Protein AF-X6K3Q0-F1 (afdb_monomer)

Mean predicted aligned error: 2.89 Å

Sequence (47 aa):
MIKAAGTATIDPAAGDRWVAAGDCLFCADPLSSRGIVHALR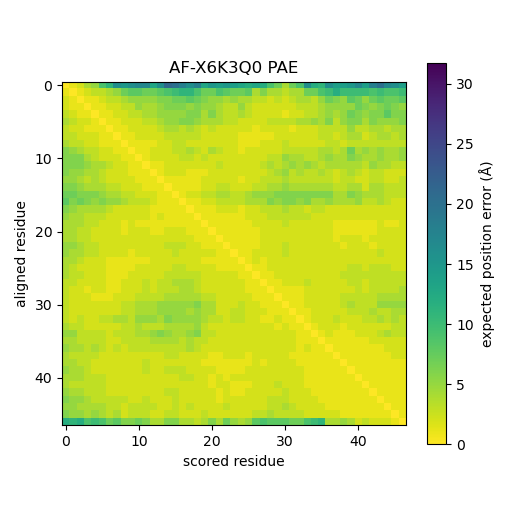SGILAA

pLDDT: mean 94.19, std 3.02, range [81.12, 97.12]

Nearest PDB structures (foldseek):
  5bva-assembly1_A  TM=9.146E-01  e=1.492E+00  Streptomyces
  6sw1-assembly1_A  TM=8.525E-01  e=5.643E+00  Pseudomonas aeruginosa PAO1
  1cc6-assembly1_A  TM=7.317E-01  e=4.047E+00  Pseudomonas fluorescens
  2x3n-assembly1_A  TM=8.360E-01  e=7.363E+00  Pseudomonas aeruginosa
  6sw2-assembly1_A  TM=8.357E-01  e=8.989E+00  Pseudomonas aeruginosa PAO1

Foldseek 3Di:
DDDWPDKDADPPQADDPDGDAACRGIDDGVVVVCRVVRRVVRVVVRD

Solvent-accessible surface area (backbone atoms only — not comparable to full-atom values): 2951 Å² total; per-residue (Å²): 136,91,75,87,81,52,68,51,67,54,83,78,48,57,59,95,95,46,70,53,39,28,69,75,26,40,42,52,25,72,93,69,72,42,49,67,63,51,23,54,53,37,46,63,73,72,109

Structure (mmCIF, N/CA/C/O backbone):
data_AF-X6K3Q0-F1
#
_entry.id   AF-X6K3Q0-F1
#
loop_
_atom_site.group_PDB
_atom_site.id
_atom_site.type_symbol
_atom_site.label_atom_id
_atom_site.label_alt_id
_atom_site.label_comp_id
_atom_site.label_asym_id
_atom_site.label_entity_id
_atom_site.label_seq_id
_atom_site.pdbx_PDB_ins_code
_atom_site.Cartn_x
_atom_site.Cartn_y
_atom_site.Cartn_z
_atom_site.occupancy
_atom_site.B_iso_or_equiv
_atom_site.auth_seq_id
_atom_site.auth_comp_id
_atom_site.auth_asym_id
_atom_site.auth_atom_id
_atom_site.pdbx_PDB_model_num
ATOM 1 N N . MET A 1 1 ? 17.362 -7.258 -19.405 1.00 81.12 1 MET A N 1
ATOM 2 C CA . MET A 1 1 ? 15.977 -6.811 -19.676 1.00 81.12 1 MET A CA 1
ATOM 3 C C . MET A 1 1 ? 15.282 -6.638 -18.336 1.00 81.12 1 MET A C 1
ATOM 5 O O . MET A 1 1 ? 15.424 -7.521 -17.503 1.00 81.12 1 MET A O 1
ATOM 9 N N . ILE A 1 2 ? 14.617 -5.510 -18.099 1.00 87.50 2 ILE A N 1
ATOM 10 C CA . ILE A 1 2 ? 13.915 -5.232 -16.835 1.00 87.50 2 ILE A CA 1
ATOM 11 C C . ILE A 1 2 ? 12.475 -5.746 -16.984 1.00 87.50 2 ILE A C 1
ATOM 13 O O . ILE A 1 2 ? 11.878 -5.549 -18.043 1.00 87.50 2 ILE A O 1
ATOM 17 N N . LYS A 1 3 ? 11.936 -6.432 -15.970 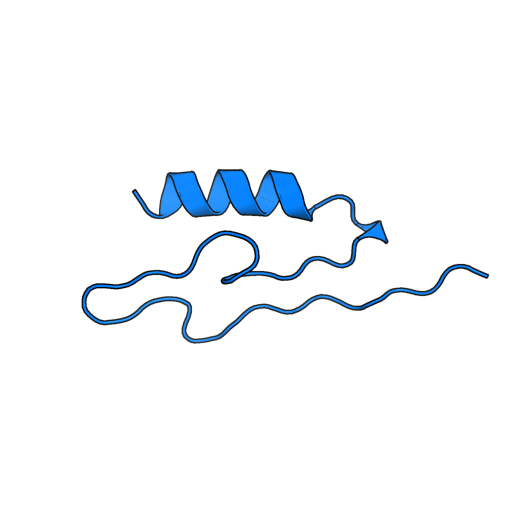1.00 94.31 3 LYS A N 1
ATOM 18 C CA . LYS A 1 3 ? 10.587 -7.018 -15.993 1.00 94.31 3 LYS A CA 1
ATOM 19 C C . LYS A 1 3 ? 9.759 -6.489 -14.826 1.00 94.31 3 LYS A C 1
ATOM 21 O O . LYS A 1 3 ? 10.279 -6.361 -13.723 1.00 94.31 3 LYS A O 1
ATOM 26 N N . ALA A 1 4 ? 8.487 -6.214 -15.098 1.00 94.31 4 ALA A N 1
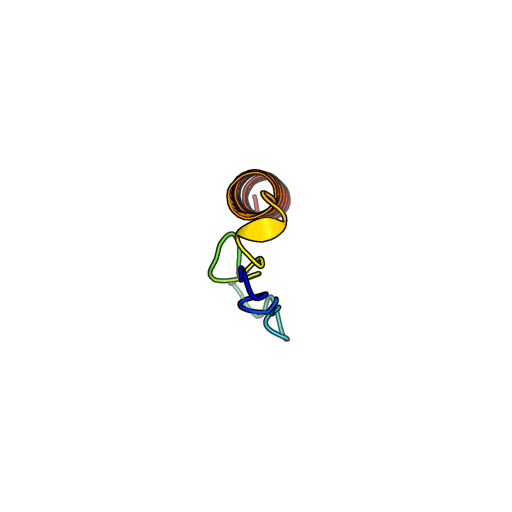ATOM 27 C CA . ALA A 1 4 ? 7.493 -5.854 -14.096 1.00 94.31 4 ALA A CA 1
ATOM 28 C C . ALA A 1 4 ? 7.389 -6.938 -13.007 1.00 94.31 4 ALA A C 1
ATOM 30 O O . ALA A 1 4 ? 7.298 -8.128 -13.328 1.00 94.31 4 ALA A O 1
ATOM 31 N N . ALA A 1 5 ? 7.399 -6.518 -11.742 1.00 92.50 5 ALA A N 1
ATOM 32 C CA . ALA A 1 5 ? 7.155 -7.384 -10.588 1.00 92.50 5 ALA A CA 1
ATOM 33 C C . ALA A 1 5 ? 5.651 -7.580 -10.318 1.00 92.50 5 ALA A C 1
ATOM 35 O O . ALA A 1 5 ? 5.274 -8.501 -9.597 1.00 92.50 5 ALA A O 1
AT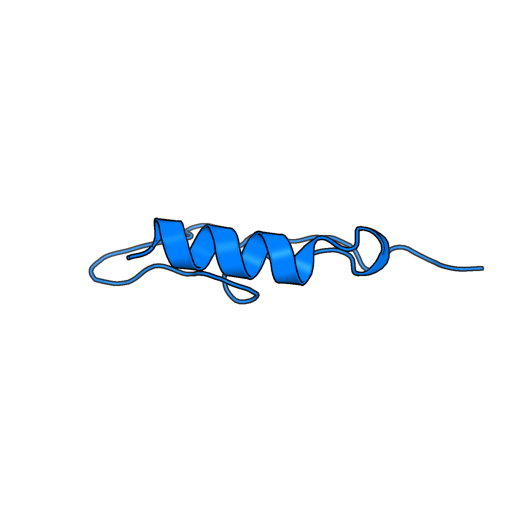OM 36 N N . GLY A 1 6 ? 4.797 -6.757 -10.938 1.00 93.69 6 GLY A N 1
ATOM 37 C CA . GLY A 1 6 ? 3.351 -6.788 -10.749 1.00 93.69 6 GLY A CA 1
ATOM 38 C C . GLY A 1 6 ? 2.884 -5.813 -9.671 1.00 93.69 6 GLY A C 1
ATOM 39 O O . GLY A 1 6 ? 3.673 -5.205 -8.957 1.00 93.69 6 GLY A O 1
ATOM 40 N N . THR A 1 7 ? 1.574 -5.609 -9.601 1.00 95.69 7 THR A N 1
ATOM 41 C CA . THR A 1 7 ? 0.922 -4.722 -8.633 1.00 95.69 7 THR A CA 1
ATOM 42 C C . THR A 1 7 ? -0.272 -5.449 -8.036 1.00 95.69 7 THR A C 1
ATOM 44 O O . THR A 1 7 ? -0.986 -6.137 -8.767 1.00 95.69 7 THR A O 1
ATOM 47 N N . ALA A 1 8 ? -0.494 -5.292 -6.734 1.00 96.69 8 ALA A N 1
ATOM 48 C CA . ALA A 1 8 ? -1.591 -5.933 -6.021 1.00 96.69 8 ALA A CA 1
ATOM 49 C C . ALA A 1 8 ? -2.235 -4.983 -5.005 1.00 96.69 8 ALA A C 1
ATOM 51 O O . ALA A 1 8 ? -1.563 -4.131 -4.425 1.00 96.69 8 ALA A O 1
ATOM 52 N N . THR A 1 9 ? -3.528 -5.180 -4.766 1.00 96.50 9 THR A N 1
ATOM 53 C CA . THR A 1 9 ? -4.310 -4.504 -3.724 1.00 96.50 9 THR A CA 1
ATOM 54 C C . THR A 1 9 ? -5.063 -5.572 -2.948 1.00 96.50 9 THR A C 1
ATOM 56 O O . THR A 1 9 ? -5.571 -6.512 -3.563 1.00 96.50 9 THR A O 1
ATOM 59 N N . ILE A 1 10 ? -5.146 -5.444 -1.627 1.00 95.00 10 ILE A N 1
ATOM 60 C CA . ILE A 1 10 ? -5.976 -6.350 -0.828 1.00 95.00 10 ILE A CA 1
ATOM 61 C C . ILE A 1 10 ? -7.450 -5.922 -0.852 1.00 95.00 10 ILE A C 1
ATOM 63 O O . ILE A 1 10 ? -7.762 -4.732 -0.890 1.00 95.00 10 ILE A O 1
ATOM 67 N N . ASP A 1 11 ? -8.347 -6.905 -0.808 1.00 94.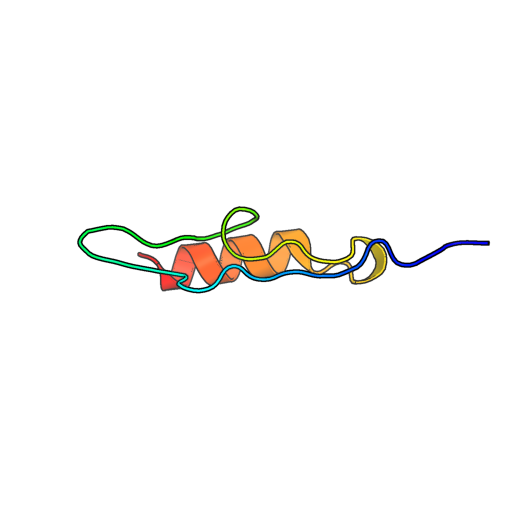12 11 ASP A N 1
ATOM 68 C CA . ASP A 1 11 ? -9.798 -6.721 -0.735 1.00 94.12 11 ASP A CA 1
ATOM 69 C C . ASP A 1 11 ? -10.388 -7.799 0.205 1.00 94.12 11 ASP A C 1
ATOM 71 O O . ASP A 1 11 ? -10.198 -8.989 -0.068 1.00 94.12 11 ASP A O 1
ATOM 75 N N . PRO A 1 12 ? -11.034 -7.441 1.336 1.00 93.81 12 PRO A N 1
ATOM 76 C CA . PRO A 1 12 ? -11.359 -6.083 1.775 1.00 93.81 12 PRO A CA 1
ATOM 77 C C . PRO A 1 12 ? -10.157 -5.306 2.333 1.00 93.81 12 PRO A C 1
ATOM 79 O O . PRO A 1 12 ? -9.286 -5.852 3.006 1.00 93.81 12 PRO A O 1
ATOM 82 N N . ALA A 1 13 ? -10.152 -3.994 2.088 1.00 95.19 13 ALA A N 1
ATOM 83 C CA . ALA A 1 13 ? -9.138 -3.047 2.568 1.00 95.19 13 ALA A CA 1
ATOM 84 C C . ALA A 1 13 ? -9.419 -2.476 3.975 1.00 95.19 13 ALA A C 1
ATOM 86 O O . ALA A 1 13 ? -8.588 -1.760 4.536 1.00 95.19 13 ALA A O 1
ATOM 87 N N . ALA A 1 14 ? -10.594 -2.755 4.538 1.00 96.50 14 ALA A N 1
ATOM 88 C CA . ALA A 1 14 ? -11.015 -2.302 5.858 1.00 96.50 14 ALA A CA 1
ATOM 89 C C . ALA A 1 14 ? -12.082 -3.240 6.438 1.00 96.50 14 ALA A C 1
ATOM 91 O O . ALA A 1 14 ? -12.740 -3.983 5.705 1.00 96.50 14 ALA A O 1
ATOM 92 N N . GLY A 1 15 ? -12.280 -3.171 7.751 1.00 96.00 15 GLY A N 1
ATOM 93 C CA . GLY A 1 15 ? -13.298 -3.930 8.471 1.00 96.00 15 GLY A CA 1
ATOM 94 C C . GLY A 1 15 ? -13.583 -3.332 9.848 1.00 96.00 15 GLY A C 1
ATOM 95 O O . GLY A 1 15 ? -13.191 -2.204 10.142 1.00 96.00 15 GLY A O 1
ATOM 96 N N . ASP A 1 16 ? -14.291 -4.072 10.705 1.00 96.69 16 ASP A N 1
ATOM 97 C CA . ASP A 1 16 ? -14.666 -3.567 12.032 1.00 96.69 16 ASP A CA 1
ATOM 98 C C . ASP A 1 16 ? -13.423 -3.198 12.865 1.00 96.69 16 ASP A C 1
ATOM 100 O O . ASP A 1 16 ? -12.619 -4.062 13.219 1.00 96.69 16 ASP A O 1
ATOM 104 N N . ARG A 1 17 ? -13.284 -1.902 13.179 1.00 94.94 17 ARG A N 1
ATOM 105 C CA . ARG A 1 17 ? -12.169 -1.290 13.929 1.00 94.94 17 ARG A CA 1
ATOM 106 C C . ARG A 1 17 ? -10.775 -1.417 13.293 1.00 94.94 17 ARG A C 1
ATOM 108 O O . ARG A 1 17 ? -9.784 -1.267 14.006 1.00 94.94 17 ARG A O 1
ATOM 115 N N . TRP A 1 18 ? -10.662 -1.649 11.984 1.00 95.88 18 TRP A N 1
ATOM 116 C CA . TRP A 1 18 ? -9.359 -1.645 11.307 1.00 95.88 18 TRP A CA 1
ATOM 117 C C . TRP A 1 18 ? -9.433 -1.161 9.855 1.00 95.88 18 TRP A C 1
ATOM 119 O O . TRP A 1 18 ? -10.442 -1.312 9.168 1.00 95.88 18 TRP A O 1
ATOM 129 N N . VAL A 1 19 ? -8.318 -0.613 9.375 1.00 97.06 19 VAL A N 1
ATOM 130 C CA . VAL A 1 19 ? -8.110 -0.199 7.984 1.00 97.06 19 VAL A CA 1
ATOM 131 C C . VAL A 1 19 ? -6.677 -0.531 7.580 1.00 97.06 19 VAL A C 1
ATOM 133 O O . VAL A 1 19 ? -5.746 -0.339 8.364 1.00 97.06 19 VAL A O 1
ATOM 136 N N . ALA A 1 20 ? -6.490 -1.065 6.376 1.00 96.81 20 ALA A N 1
ATOM 137 C CA . ALA A 1 20 ? -5.166 -1.256 5.806 1.00 96.81 20 ALA A CA 1
ATOM 138 C C . ALA A 1 20 ? -4.700 0.025 5.107 1.00 96.81 20 ALA A C 1
ATOM 140 O O . ALA A 1 20 ? -5.457 0.673 4.386 1.00 96.81 20 ALA A O 1
ATOM 141 N N . ALA A 1 21 ? -3.425 0.359 5.273 1.00 96.88 21 ALA A N 1
ATOM 142 C CA . ALA A 1 21 ? -2.762 1.463 4.591 1.00 96.88 21 ALA A CA 1
ATOM 143 C C . ALA A 1 21 ? -1.337 1.046 4.204 1.00 96.88 21 ALA A C 1
ATOM 145 O O . ALA A 1 21 ? -0.835 0.016 4.661 1.00 96.88 21 ALA A O 1
ATOM 146 N N . GLY A 1 22 ? -0.671 1.838 3.366 1.00 95.69 22 GLY A N 1
ATOM 147 C CA . GLY A 1 22 ? 0.699 1.533 2.959 1.00 95.69 22 GLY A CA 1
ATOM 148 C C . GLY A 1 22 ? 0.808 0.258 2.134 1.00 95.69 22 GLY A C 1
ATOM 149 O O . GLY A 1 22 ? -0.108 -0.106 1.393 1.00 95.69 22 GLY A O 1
ATOM 150 N N . ASP A 1 23 ? 1.930 -0.432 2.308 1.00 94.75 23 ASP A N 1
ATOM 151 C CA . ASP A 1 23 ? 2.223 -1.683 1.608 1.00 94.75 23 ASP A CA 1
ATOM 152 C C . ASP A 1 23 ? 1.293 -2.828 2.040 1.00 94.75 23 ASP A C 1
ATOM 154 O O . ASP A 1 23 ? 1.076 -3.764 1.273 1.00 94.75 23 ASP A O 1
ATOM 158 N N . CYS A 1 24 ? 0.679 -2.733 3.227 1.00 92.88 24 CYS A N 1
ATOM 159 C CA . CYS A 1 24 ? -0.363 -3.668 3.657 1.00 92.88 24 CYS A CA 1
ATOM 160 C C . CYS A 1 24 ? -1.630 -3.550 2.796 1.00 92.88 24 CYS A C 1
ATOM 162 O O . CYS A 1 24 ? -2.347 -4.532 2.636 1.00 92.88 24 CYS A O 1
ATOM 164 N N . LEU A 1 25 ? -1.912 -2.358 2.257 1.00 96.00 25 LEU A N 1
ATOM 165 C CA . LEU A 1 25 ? -3.059 -2.095 1.388 1.00 96.00 25 LEU A CA 1
ATOM 166 C C . LEU A 1 25 ? -2.740 -2.368 -0.087 1.00 96.00 25 LEU A C 1
ATOM 168 O O . LEU A 1 25 ? -3.534 -2.987 -0.795 1.00 96.00 25 LEU A O 1
ATOM 172 N N . PHE A 1 26 ? -1.605 -1.850 -0.559 1.00 95.25 26 PHE A N 1
ATOM 173 C CA . PHE A 1 26 ? -1.247 -1.798 -1.974 1.00 95.25 26 PHE A CA 1
ATOM 174 C C . PHE A 1 26 ? 0.246 -2.046 -2.167 1.00 95.25 26 PHE A C 1
ATOM 176 O O . PHE A 1 26 ? 1.075 -1.242 -1.744 1.00 95.25 26 PHE A O 1
ATOM 183 N N . CYS A 1 27 ? 0.586 -3.113 -2.883 1.00 95.94 27 CYS A N 1
ATOM 184 C CA . CYS A 1 27 ? 1.950 -3.398 -3.300 1.00 95.94 27 CYS A CA 1
ATOM 185 C C . CYS A 1 27 ? 2.133 -2.927 -4.745 1.00 95.94 27 CYS A C 1
ATOM 187 O O . CYS A 1 27 ? 1.620 -3.541 -5.683 1.00 95.94 27 CYS A O 1
ATOM 189 N N . ALA A 1 28 ? 2.827 -1.803 -4.917 1.00 95.38 28 ALA A N 1
ATOM 190 C CA . ALA A 1 28 ? 3.105 -1.226 -6.226 1.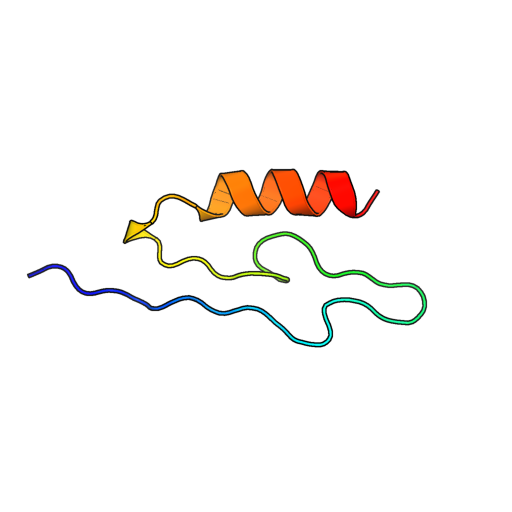00 95.38 28 ALA A CA 1
ATOM 191 C C . ALA A 1 28 ? 4.220 -1.991 -6.946 1.00 95.38 28 ALA A C 1
ATOM 193 O O . ALA A 1 28 ? 5.228 -2.336 -6.329 1.00 95.38 28 ALA A O 1
ATOM 194 N N . ASP A 1 29 ? 4.118 -2.118 -8.271 1.00 95.19 29 ASP A N 1
ATOM 195 C CA . ASP A 1 29 ? 5.288 -2.486 -9.066 1.00 95.19 29 ASP A CA 1
ATOM 196 C C . ASP A 1 29 ? 6.365 -1.408 -8.854 1.00 95.19 29 ASP A C 1
ATOM 198 O O . ASP A 1 29 ? 6.076 -0.224 -9.089 1.00 95.19 29 ASP A O 1
ATOM 202 N N . PRO A 1 30 ? 7.590 -1.751 -8.421 1.00 90.88 30 PRO A N 1
ATOM 203 C CA . PRO A 1 30 ? 8.619 -0.757 -8.144 1.00 90.88 30 PRO A CA 1
ATOM 204 C C . PRO A 1 30 ? 8.995 0.067 -9.383 1.00 90.88 30 PRO A C 1
ATOM 206 O O . PRO A 1 30 ? 9.359 1.232 -9.235 1.00 90.88 30 PRO A O 1
ATOM 209 N N . LEU A 1 31 ? 8.826 -0.466 -10.601 1.00 95.12 31 LEU A N 1
ATOM 210 C CA . LEU A 1 31 ? 9.057 0.278 -11.848 1.00 95.12 31 LEU A CA 1
ATOM 211 C C . LEU A 1 31 ? 8.077 1.439 -12.038 1.00 95.12 31 LEU A C 1
ATOM 213 O O . LEU A 1 31 ? 8.340 2.342 -12.828 1.00 95.12 31 LEU A O 1
ATO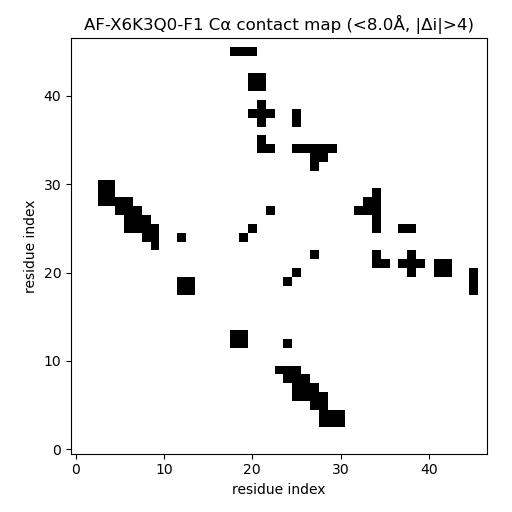M 217 N N . SER A 1 32 ? 6.952 1.431 -11.321 1.00 93.88 32 SER A N 1
ATOM 218 C CA . SER A 1 32 ? 5.983 2.523 -11.354 1.00 93.88 32 SER A CA 1
ATOM 219 C C . SER A 1 32 ? 6.380 3.715 -10.477 1.00 93.88 32 SER A C 1
ATOM 221 O O . SER A 1 32 ? 5.797 4.786 -10.634 1.00 93.88 3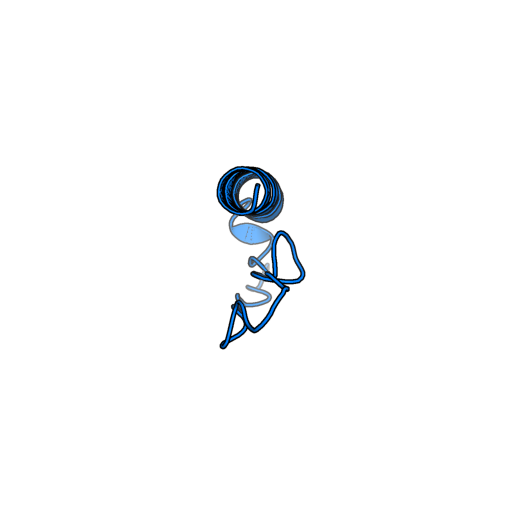2 SER A O 1
ATOM 223 N N . SER A 1 33 ? 7.330 3.555 -9.544 1.00 92.94 33 SER A N 1
ATOM 224 C CA . SER A 1 33 ? 7.702 4.574 -8.545 1.00 92.94 33 SER A CA 1
ATOM 225 C C . SER A 1 33 ? 6.530 5.077 -7.683 1.00 92.94 33 SER A C 1
ATOM 227 O O . SER A 1 33 ? 6.545 6.205 -7.190 1.00 92.94 33 SER A O 1
ATOM 229 N N . ARG A 1 34 ? 5.490 4.251 -7.482 1.00 93.38 34 ARG A N 1
ATOM 230 C CA . ARG A 1 34 ? 4.252 4.652 -6.781 1.00 93.38 34 ARG A CA 1
ATOM 231 C C . ARG A 1 34 ? 4.176 4.275 -5.303 1.00 93.38 34 ARG A C 1
ATOM 233 O O . ARG A 1 34 ? 3.288 4.793 -4.632 1.00 93.38 34 ARG A O 1
ATOM 240 N N . GLY A 1 35 ? 5.066 3.417 -4.798 1.00 91.50 35 GLY A N 1
ATOM 241 C CA . GLY A 1 35 ? 4.966 2.850 -3.442 1.00 91.50 35 GLY A CA 1
ATOM 242 C C . GLY A 1 35 ? 4.834 3.915 -2.349 1.00 91.50 35 GLY A C 1
ATOM 243 O O . GLY A 1 35 ? 3.805 4.005 -1.686 1.00 91.50 35 GLY A O 1
ATOM 244 N N . ILE A 1 36 ? 5.823 4.809 -2.240 1.00 93.75 36 ILE A N 1
ATOM 245 C CA . ILE A 1 36 ? 5.865 5.839 -1.184 1.00 93.75 36 ILE A CA 1
ATOM 246 C C . ILE A 1 36 ? 4.682 6.812 -1.280 1.00 93.75 36 ILE A C 1
ATOM 248 O O . ILE A 1 36 ? 4.037 7.108 -0.276 1.00 93.75 36 ILE A O 1
ATOM 252 N N . VAL A 1 37 ? 4.361 7.294 -2.486 1.00 94.75 37 VAL A N 1
ATOM 253 C CA . VAL A 1 37 ? 3.244 8.235 -2.687 1.00 94.75 37 VAL A CA 1
ATOM 254 C C . VAL A 1 37 ? 1.915 7.592 -2.292 1.00 94.75 37 VAL A C 1
ATOM 256 O O . VAL A 1 37 ? 1.089 8.229 -1.636 1.00 94.75 37 VAL A O 1
ATOM 259 N N . HIS A 1 38 ? 1.706 6.325 -2.658 1.00 94.69 38 HIS A N 1
ATOM 260 C CA . HIS A 1 38 ? 0.501 5.595 -2.283 1.00 94.69 38 HIS A CA 1
ATOM 261 C C . HIS A 1 38 ? 0.433 5.359 -0.771 1.00 94.69 38 HIS A C 1
ATOM 263 O O . HIS A 1 38 ? -0.624 5.553 -0.165 1.00 94.69 38 HIS A O 1
ATOM 269 N N . ALA A 1 39 ? 1.554 5.002 -0.145 1.00 94.69 39 ALA A N 1
ATOM 270 C CA . ALA A 1 39 ? 1.611 4.771 1.289 1.00 94.69 39 ALA A CA 1
ATOM 271 C C . ALA A 1 39 ? 1.257 6.026 2.094 1.00 94.69 39 ALA A C 1
ATOM 273 O O . ALA A 1 39 ? 0.377 5.971 2.950 1.00 94.69 39 ALA A O 1
ATOM 274 N N . LEU A 1 40 ? 1.843 7.174 1.746 1.00 96.69 40 LEU A N 1
ATOM 275 C CA . LEU A 1 40 ? 1.529 8.449 2.396 1.00 96.69 40 LEU A CA 1
ATOM 276 C C . LEU A 1 40 ? 0.062 8.842 2.202 1.00 96.69 40 LEU A C 1
ATOM 278 O O . LEU A 1 40 ? -0.623 9.181 3.165 1.00 96.69 40 LEU A O 1
ATOM 282 N N . ARG A 1 41 ? -0.445 8.761 0.965 1.00 96.56 41 ARG A N 1
ATOM 283 C CA . ARG A 1 41 ? -1.834 9.127 0.665 1.00 96.56 41 ARG A CA 1
ATOM 284 C C . ARG A 1 41 ? -2.832 8.233 1.399 1.00 96.56 41 ARG A C 1
ATOM 286 O O . ARG A 1 41 ? -3.800 8.743 1.947 1.00 96.56 41 ARG A O 1
ATOM 293 N N . SER A 1 42 ? -2.606 6.920 1.400 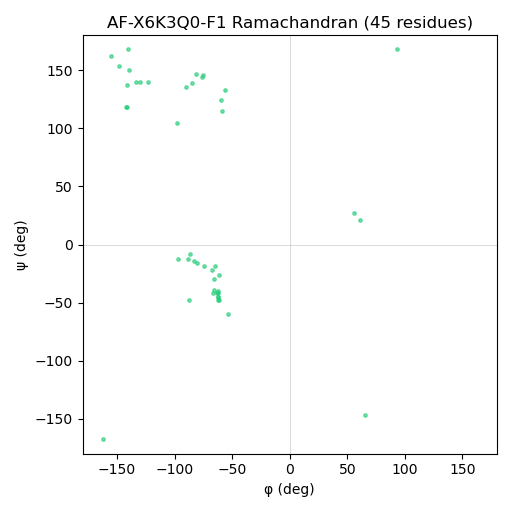1.00 93.88 42 SER A N 1
ATOM 294 C CA . SER A 1 42 ? -3.487 5.972 2.094 1.00 93.88 42 SER A CA 1
ATOM 295 C C . SER A 1 42 ? -3.462 6.163 3.610 1.00 93.88 42 SER A C 1
ATOM 297 O O . SER A 1 42 ? -4.522 6.132 4.221 1.00 93.88 42 SER A O 1
ATOM 299 N N . GLY A 1 43 ? -2.300 6.451 4.207 1.00 93.25 43 GLY A N 1
ATOM 300 C CA . GLY A 1 43 ? -2.198 6.775 5.632 1.00 93.25 43 GLY A CA 1
ATOM 301 C C . GLY A 1 43 ? -2.957 8.049 6.015 1.00 93.25 43 GLY A C 1
ATOM 302 O O . GLY A 1 43 ? -3.664 8.049 7.015 1.00 93.25 43 GLY A O 1
ATOM 303 N N . ILE A 1 44 ? -2.880 9.105 5.193 1.00 97.12 44 ILE A N 1
ATOM 304 C CA . ILE A 1 44 ? -3.651 10.346 5.404 1.00 97.12 44 ILE A CA 1
ATOM 305 C C . ILE A 1 44 ? -5.160 10.085 5.344 1.00 97.12 44 ILE A C 1
ATOM 307 O O . ILE A 1 44 ? -5.904 10.659 6.124 1.00 97.12 44 ILE A O 1
ATOM 311 N N . LEU A 1 45 ? -5.616 9.239 4.416 1.00 94.69 45 LEU A N 1
ATOM 312 C CA . LEU A 1 45 ? -7.040 8.921 4.266 1.00 94.69 45 LEU A CA 1
ATOM 313 C C . LEU A 1 45 ? -7.578 7.985 5.358 1.00 94.69 45 LEU A C 1
ATOM 315 O O . LEU A 1 45 ? -8.791 7.874 5.506 1.00 94.69 45 LEU A O 1
ATOM 319 N N . ALA A 1 46 ? -6.697 7.281 6.066 1.00 92.12 46 ALA A N 1
ATOM 320 C CA . ALA A 1 46 ? -7.053 6.324 7.109 1.00 92.12 46 ALA A CA 1
ATOM 321 C C . ALA A 1 46 ? -7.186 6.952 8.511 1.00 92.12 46 ALA A C 1
ATOM 323 O O . ALA A 1 46 ? -7.666 6.272 9.418 1.00 92.12 46 ALA A O 1
ATOM 324 N N . ALA A 1 47 ? -6.734 8.197 8.691 1.00 84.69 47 ALA A N 1
ATOM 325 C CA . ALA A 1 47 ? -6.786 8.951 9.947 1.00 84.69 47 ALA A CA 1
ATOM 326 C C . ALA A 1 47 ? -8.031 9.847 10.018 1.00 84.69 47 ALA A C 1
ATOM 328 O O . ALA A 1 47 ? -8.580 9.977 11.135 1.00 84.69 47 ALA A O 1
#

Radius of gyration: 11.98 Å; Cα contacts (8 Å, |Δi|>4): 54; chains: 1; bounding box: 31×18×34 Å

Secondary structure (DSSP, 8-state):
-------EE-SS-EETTEE--GGGTEE--GGGT-HHHHHHHHHHHH-